Protein AF-A0A6I3JCJ2-F1 (afdb_monomer_lite)

Structure (mmCIF, N/CA/C/O backbone):
data_AF-A0A6I3JCJ2-F1
#
_entry.id   AF-A0A6I3JCJ2-F1
#
loop_
_atom_site.group_PDB
_atom_site.id
_atom_site.type_symbol
_atom_site.label_atom_id
_atom_site.label_alt_id
_atom_site.label_comp_id
_atom_site.label_asym_id
_atom_site.label_entity_id
_atom_site.label_seq_id
_atom_site.pdbx_PDB_ins_code
_atom_site.Cartn_x
_atom_site.Cartn_y
_atom_site.Cartn_z
_atom_site.occupancy
_atom_site.B_iso_or_equiv
_atom_site.auth_seq_id
_atom_site.auth_comp_id
_atom_site.auth_asym_id
_atom_site.auth_atom_id
_atom_site.pdbx_PDB_model_num
ATOM 1 N N . MET A 1 1 ? 43.546 -0.511 18.851 1.00 47.28 1 MET A N 1
ATOM 2 C CA . MET A 1 1 ? 42.130 -0.136 18.652 1.00 47.28 1 MET A CA 1
ATOM 3 C C . MET A 1 1 ? 41.887 -0.386 17.178 1.00 47.28 1 MET A C 1
ATOM 5 O O . MET A 1 1 ? 42.386 0.373 16.364 1.00 47.28 1 MET A O 1
ATOM 9 N N . ASN A 1 2 ? 41.377 -1.576 16.861 1.00 51.34 2 ASN A N 1
ATOM 10 C CA . ASN A 1 2 ? 41.620 -2.221 15.571 1.00 51.34 2 ASN A CA 1
ATOM 11 C C . ASN A 1 2 ? 40.689 -1.670 14.490 1.00 51.34 2 ASN A C 1
ATOM 13 O O . ASN A 1 2 ? 39.473 -1.634 14.660 1.00 51.34 2 ASN A O 1
ATOM 17 N N . GLU A 1 3 ? 41.289 -1.284 13.369 1.00 57.56 3 GLU A N 1
ATOM 18 C CA . GLU A 1 3 ? 40.627 -0.791 12.157 1.00 57.56 3 GLU A CA 1
ATOM 19 C C . GLU A 1 3 ? 39.854 -1.896 11.401 1.00 57.56 3 GLU A C 1
ATOM 21 O O . GLU A 1 3 ? 39.137 -1.607 10.449 1.00 57.56 3 GLU A O 1
ATOM 26 N N . GLU A 1 4 ? 39.914 -3.150 11.864 1.00 53.34 4 GLU A N 1
ATOM 27 C CA . GLU A 1 4 ? 39.251 -4.312 11.250 1.00 53.34 4 GLU A CA 1
ATOM 28 C C . GLU A 1 4 ? 37.727 -4.380 11.474 1.00 53.34 4 GLU A C 1
ATOM 30 O O . GLU A 1 4 ? 37.035 -5.076 10.736 1.00 53.34 4 GLU A O 1
ATOM 35 N N . SER A 1 5 ? 37.158 -3.635 12.432 1.00 55.97 5 SER A N 1
ATOM 36 C CA . SER A 1 5 ? 35.699 -3.641 12.667 1.00 55.97 5 SER A CA 1
ATOM 37 C C . SER A 1 5 ? 34.879 -2.826 11.657 1.00 55.97 5 SER A C 1
ATOM 39 O O . SER A 1 5 ? 33.655 -2.934 11.670 1.00 55.97 5 SER A O 1
ATOM 41 N N . ARG A 1 6 ? 35.502 -2.014 10.790 1.00 57.38 6 ARG A N 1
ATOM 42 C CA . ARG A 1 6 ? 34.766 -1.153 9.838 1.00 57.38 6 ARG A CA 1
ATOM 43 C C . ARG A 1 6 ? 34.293 -1.892 8.580 1.00 57.38 6 ARG A C 1
ATOM 45 O O . ARG A 1 6 ? 33.181 -1.654 8.125 1.00 57.38 6 ARG A O 1
ATOM 52 N N . ALA A 1 7 ? 35.063 -2.864 8.092 1.00 57.03 7 ALA A N 1
ATOM 53 C CA . ALA A 1 7 ? 34.781 -3.537 6.819 1.00 57.03 7 ALA A CA 1
ATOM 54 C C . ALA A 1 7 ? 33.524 -4.436 6.837 1.00 57.03 7 ALA A C 1
ATOM 56 O O . ALA A 1 7 ? 32.914 -4.673 5.797 1.00 57.03 7 ALA A O 1
ATOM 57 N N . ALA A 1 8 ? 33.116 -4.944 8.006 1.00 58.12 8 ALA A N 1
ATOM 58 C CA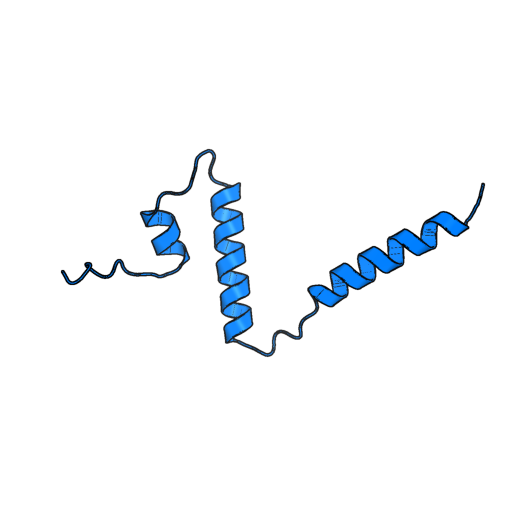 . ALA A 1 8 ? 31.937 -5.809 8.125 1.00 58.12 8 ALA A CA 1
ATOM 59 C C . ALA A 1 8 ? 30.604 -5.034 8.077 1.00 58.12 8 ALA A C 1
ATOM 61 O O . ALA A 1 8 ? 29.575 -5.619 7.736 1.00 58.12 8 ALA A O 1
ATOM 62 N N . GLY A 1 9 ? 30.614 -3.736 8.409 1.00 56.88 9 GLY A N 1
ATOM 63 C CA . GLY A 1 9 ? 29.435 -2.868 8.308 1.00 56.88 9 GLY A CA 1
ATOM 64 C C . GLY A 1 9 ? 29.120 -2.496 6.859 1.00 56.88 9 GLY A C 1
ATOM 65 O O . GLY A 1 9 ? 27.986 -2.649 6.414 1.00 56.88 9 GLY A O 1
ATOM 66 N N . GLU A 1 10 ? 30.154 -2.133 6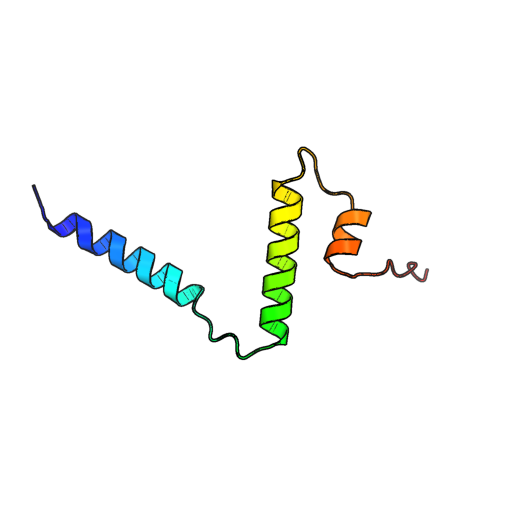.101 1.00 57.31 10 GLU A N 1
ATOM 67 C CA . GLU A 1 10 ? 30.047 -1.682 4.705 1.00 57.31 10 GLU A CA 1
ATOM 68 C C . GLU A 1 10 ? 29.578 -2.803 3.760 1.00 57.31 10 GLU A C 1
ATOM 70 O O . GLU A 1 10 ? 28.746 -2.584 2.882 1.00 57.31 10 GLU A O 1
ATOM 75 N N . GLN A 1 11 ? 30.034 -4.044 3.977 1.00 58.31 11 GLN A N 1
ATOM 76 C CA . GLN A 1 11 ? 29.591 -5.198 3.179 1.00 58.31 11 GLN A CA 1
ATOM 77 C C . GLN A 1 11 ? 28.123 -5.570 3.420 1.00 58.31 11 GLN A C 1
ATOM 79 O O . GLN A 1 11 ? 27.485 -6.163 2.548 1.00 58.31 11 GLN A O 1
ATOM 84 N N . LYS A 1 12 ? 27.584 -5.249 4.604 1.00 57.56 12 LYS A N 1
ATOM 85 C CA . LYS A 1 12 ? 26.178 -5.496 4.934 1.00 57.56 12 LYS A CA 1
ATOM 86 C C . LYS A 1 12 ? 25.281 -4.424 4.317 1.00 57.56 12 LYS A C 1
ATOM 88 O O . LYS A 1 12 ? 24.242 -4.780 3.775 1.00 57.56 12 LYS A O 1
ATOM 93 N N . GLU A 1 13 ? 25.699 -3.159 4.336 1.00 55.88 13 GLU A N 1
ATOM 94 C CA . GLU A 1 13 ? 24.991 -2.066 3.652 1.00 55.88 13 GLU A CA 1
ATOM 95 C C . GLU A 1 13 ? 24.971 -2.255 2.134 1.00 55.88 13 GLU A C 1
ATOM 97 O O . GLU A 1 13 ? 23.901 -2.173 1.540 1.00 55.88 13 GLU A O 1
ATOM 102 N N . ALA A 1 14 ? 26.102 -2.610 1.514 1.00 60.44 14 ALA A N 1
ATOM 103 C CA . ALA A 1 14 ? 26.163 -2.855 0.071 1.00 60.44 14 ALA A CA 1
ATOM 104 C C . ALA A 1 14 ? 25.233 -3.997 -0.376 1.00 60.44 14 ALA A C 1
ATOM 106 O O . ALA A 1 14 ? 24.575 -3.892 -1.404 1.00 60.44 14 ALA A O 1
ATOM 107 N N . ARG A 1 15 ? 25.122 -5.070 0.422 1.00 58.72 15 ARG A N 1
ATOM 108 C CA . ARG A 1 15 ? 24.210 -6.194 0.142 1.00 58.72 15 ARG A CA 1
ATOM 109 C C . ARG A 1 15 ? 22.733 -5.838 0.280 1.00 58.72 15 ARG A C 1
ATOM 111 O O . ARG A 1 15 ? 21.914 -6.399 -0.436 1.00 58.72 15 ARG A O 1
ATOM 118 N N . VAL A 1 16 ? 22.395 -4.968 1.231 1.00 62.31 16 VAL A N 1
ATOM 119 C CA . VAL A 1 16 ? 21.022 -4.473 1.402 1.00 62.31 16 VAL A CA 1
ATOM 120 C C . VAL A 1 16 ? 20.675 -3.531 0.252 1.00 62.31 16 VAL A C 1
ATOM 122 O O . VAL A 1 16 ? 19.588 -3.635 -0.298 1.00 62.31 16 VAL A O 1
ATOM 125 N N . HIS A 1 17 ? 21.615 -2.676 -0.159 1.00 60.62 17 HIS A N 1
ATOM 126 C CA . HIS A 1 17 ? 21.427 -1.782 -1.297 1.00 60.62 17 HIS A CA 1
ATOM 127 C C . HIS A 1 17 ? 21.203 -2.571 -2.597 1.00 60.62 17 HIS A C 1
ATOM 129 O O . HIS A 1 17 ? 20.239 -2.295 -3.291 1.00 60.62 17 HIS A O 1
ATOM 135 N N . ASP A 1 18 ? 22.004 -3.608 -2.865 1.00 61.03 18 ASP A N 1
ATOM 136 C CA . ASP A 1 18 ? 21.904 -4.477 -4.055 1.00 61.03 18 ASP A CA 1
ATOM 137 C C . ASP A 1 18 ? 20.609 -5.317 -4.096 1.00 61.03 18 ASP A C 1
ATOM 139 O O . ASP A 1 18 ? 20.044 -5.554 -5.157 1.00 61.03 18 ASP A O 1
ATOM 143 N N . GLN A 1 19 ? 20.071 -5.724 -2.936 1.00 61.28 19 GLN A N 1
ATOM 144 C CA . GLN A 1 19 ? 18.785 -6.437 -2.867 1.00 61.28 19 GLN A CA 1
ATOM 145 C C . GLN A 1 19 ? 17.590 -5.549 -3.262 1.00 61.28 19 GLN A C 1
ATOM 147 O O . GLN A 1 19 ? 16.560 -6.072 -3.690 1.00 61.28 19 GLN A O 1
ATOM 152 N N . PHE A 1 20 ? 17.725 -4.230 -3.116 1.00 60.09 20 PHE A N 1
ATOM 153 C CA . PHE A 1 20 ? 16.707 -3.251 -3.498 1.00 60.09 20 PHE A CA 1
ATOM 154 C C . PHE A 1 20 ? 17.038 -2.516 -4.806 1.00 60.09 20 PHE A C 1
ATOM 156 O O . PHE A 1 20 ? 16.180 -1.806 -5.324 1.00 60.09 20 PHE A O 1
ATOM 163 N N . ASP A 1 21 ? 18.236 -2.709 -5.366 1.00 62.38 21 ASP A N 1
ATOM 164 C CA . ASP A 1 21 ? 18.691 -2.122 -6.635 1.00 62.38 21 ASP A CA 1
ATOM 165 C C . ASP A 1 21 ? 18.324 -3.036 -7.816 1.00 62.38 21 ASP A C 1
ATOM 167 O O . ASP A 1 21 ? 19.139 -3.425 -8.654 1.00 62.38 21 ASP A O 1
ATOM 171 N N . VAL A 1 22 ? 17.056 -3.446 -7.847 1.00 66.75 22 VAL A N 1
ATOM 172 C CA . VAL A 1 22 ? 16.475 -4.161 -8.982 1.00 66.75 22 VAL A CA 1
ATOM 173 C C . VAL A 1 22 ? 16.246 -3.132 -10.085 1.00 66.75 22 VAL A C 1
ATOM 175 O O . VAL A 1 22 ? 15.596 -2.111 -9.861 1.00 66.75 22 VAL A O 1
ATOM 178 N N . THR A 1 23 ? 16.764 -3.379 -11.288 1.00 62.50 23 THR A N 1
ATOM 179 C CA . THR A 1 23 ? 16.485 -2.519 -12.441 1.00 62.50 23 THR A CA 1
ATOM 180 C C . THR A 1 23 ? 14.976 -2.506 -12.682 1.00 62.50 23 THR A C 1
ATOM 182 O O . THR A 1 23 ? 14.411 -3.533 -13.053 1.00 62.50 23 THR A O 1
ATOM 185 N N . LEU A 1 24 ? 14.347 -1.351 -12.437 1.00 57.62 24 LEU A N 1
ATOM 186 C CA . LEU A 1 24 ? 12.921 -0.994 -12.570 1.00 57.62 24 LEU A CA 1
ATOM 187 C C . LEU A 1 24 ? 12.347 -1.164 -14.000 1.00 57.62 24 LEU A C 1
ATOM 189 O O . LEU A 1 24 ? 11.557 -0.348 -14.467 1.00 57.62 24 LEU A O 1
ATOM 193 N N . GLU A 1 25 ? 12.780 -2.178 -14.743 1.00 58.28 25 GLU A N 1
ATOM 194 C CA . GLU A 1 25 ? 12.351 -2.457 -16.117 1.00 58.28 25 GLU A CA 1
ATOM 195 C C . GLU A 1 25 ? 11.065 -3.289 -16.175 1.00 58.28 25 GLU A C 1
ATOM 197 O O . GLU A 1 25 ? 10.390 -3.303 -17.204 1.00 58.28 25 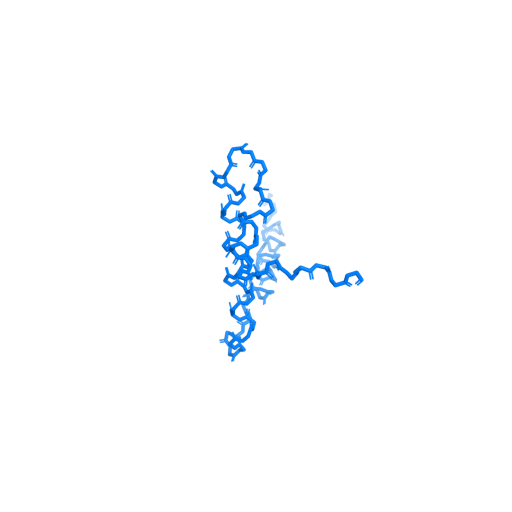GLU A O 1
ATOM 202 N N . ASP A 1 26 ? 10.697 -3.947 -15.076 1.00 74.94 26 ASP A N 1
ATOM 203 C CA . ASP A 1 26 ? 9.432 -4.664 -14.968 1.00 74.94 26 ASP A CA 1
ATOM 204 C C . ASP A 1 26 ? 8.355 -3.717 -14.418 1.00 74.94 26 ASP A C 1
ATOM 206 O O . ASP A 1 26 ? 8.293 -3.418 -13.224 1.00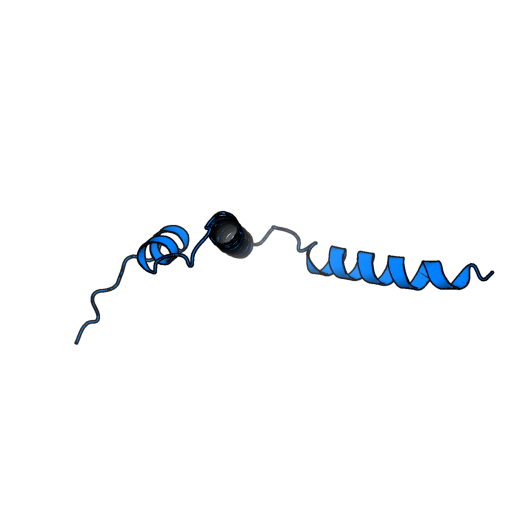 74.94 26 ASP A O 1
ATOM 210 N N . ALA A 1 27 ? 7.541 -3.177 -15.327 1.00 74.19 27 ALA A N 1
ATOM 211 C CA . ALA A 1 27 ? 6.467 -2.242 -15.000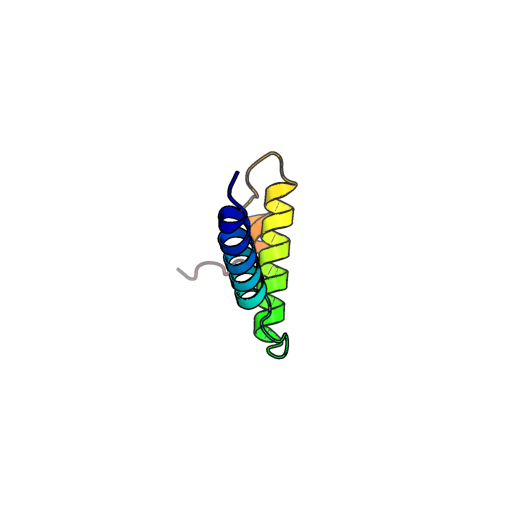 1.00 74.19 27 ALA A CA 1
ATOM 212 C C . ALA A 1 27 ? 5.429 -2.849 -14.040 1.00 74.19 27 ALA A C 1
ATOM 214 O O . ALA A 1 27 ? 4.833 -2.109 -13.254 1.00 74.19 27 ALA A O 1
ATOM 215 N N . ASP A 1 28 ? 5.251 -4.174 -14.065 1.00 77.62 28 ASP A N 1
ATOM 216 C CA . ASP A 1 28 ? 4.350 -4.870 -13.148 1.00 77.62 28 ASP A CA 1
ATOM 217 C C . ASP A 1 28 ? 4.962 -4.916 -11.736 1.00 77.62 28 ASP A 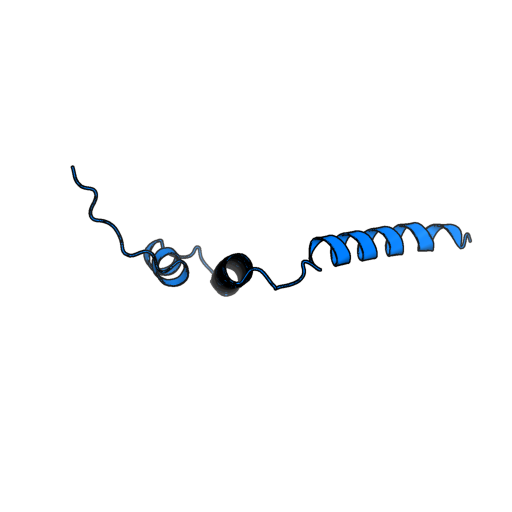C 1
ATOM 219 O O . ASP A 1 28 ? 4.279 -4.622 -10.752 1.00 77.62 28 ASP A O 1
ATOM 223 N N . LEU A 1 29 ? 6.275 -5.171 -11.636 1.00 81.06 29 LEU A N 1
ATOM 224 C CA . LEU A 1 29 ? 7.011 -5.129 -10.366 1.00 81.06 29 LEU A CA 1
ATOM 225 C C . LEU A 1 29 ? 7.027 -3.719 -9.757 1.00 81.06 29 LEU A C 1
ATOM 227 O O . LEU A 1 29 ? 6.867 -3.568 -8.546 1.00 81.06 29 LEU A O 1
ATOM 231 N N . LEU A 1 30 ? 7.191 -2.676 -10.578 1.00 83.81 30 LEU A N 1
ATOM 232 C CA . LEU A 1 30 ? 7.122 -1.291 -10.103 1.00 83.81 30 LEU A CA 1
ATOM 233 C C . LEU A 1 30 ? 5.735 -0.963 -9.533 1.00 83.81 30 LEU A C 1
ATOM 235 O O . LEU A 1 30 ? 5.645 -0.334 -8.477 1.00 83.81 30 LEU A O 1
ATOM 239 N N . GLY A 1 31 ? 4.671 -1.445 -10.179 1.00 86.44 31 GLY A N 1
ATOM 240 C CA . GLY A 1 31 ? 3.310 -1.324 -9.657 1.00 86.44 31 GLY A CA 1
ATOM 241 C C . GLY A 1 31 ? 3.129 -2.017 -8.302 1.00 86.44 31 GLY A C 1
ATOM 242 O O . GLY A 1 31 ? 2.508 -1.455 -7.401 1.00 86.44 31 GLY A O 1
ATOM 243 N N . GLU A 1 32 ? 3.713 -3.203 -8.114 1.00 88.56 32 GLU A N 1
ATOM 244 C CA . GLU A 1 32 ? 3.661 -3.930 -6.837 1.00 88.56 32 GLU A CA 1
ATOM 245 C C . GLU A 1 32 ? 4.427 -3.208 -5.715 1.00 88.56 32 GLU A C 1
ATOM 247 O O . GLU A 1 32 ? 3.952 -3.125 -4.574 1.00 88.56 32 GLU A O 1
ATOM 252 N N . VAL A 1 33 ? 5.596 -2.644 -6.032 1.00 89.19 33 VAL A N 1
ATOM 253 C CA . VAL A 1 33 ? 6.402 -1.869 -5.076 1.00 89.19 33 VAL A CA 1
ATOM 254 C C . VAL A 1 33 ? 5.678 -0.590 -4.658 1.00 89.19 33 VAL A C 1
ATOM 256 O O . VAL A 1 33 ? 5.614 -0.288 -3.462 1.00 89.19 33 VAL A O 1
ATOM 259 N N . GLU A 1 34 ? 5.110 0.151 -5.611 1.00 91.12 34 GLU A N 1
ATOM 260 C CA . GLU A 1 34 ? 4.306 1.344 -5.324 1.00 91.12 34 GLU A CA 1
ATOM 261 C C . GLU A 1 34 ? 3.105 0.992 -4.438 1.00 91.12 34 GLU A C 1
ATOM 263 O O . GLU A 1 34 ? 2.867 1.647 -3.419 1.00 91.12 34 GLU A O 1
ATOM 268 N N . LEU A 1 35 ? 2.401 -0.095 -4.760 1.00 92.50 35 LEU A N 1
ATOM 269 C CA . LEU A 1 35 ? 1.257 -0.558 -3.983 1.00 92.50 35 LEU A CA 1
ATOM 270 C C . LEU A 1 35 ? 1.639 -0.909 -2.538 1.00 92.50 35 LEU A C 1
ATOM 272 O O . LEU A 1 35 ? 0.988 -0.468 -1.587 1.00 92.50 35 LEU A O 1
ATOM 276 N N . THR A 1 36 ? 2.720 -1.669 -2.368 1.00 93.50 36 THR A N 1
ATOM 277 C CA . THR A 1 36 ? 3.233 -2.058 -1.047 1.00 93.50 36 THR A CA 1
ATOM 278 C C . THR A 1 36 ? 3.677 -0.834 -0.246 1.00 93.50 36 THR A C 1
ATOM 280 O O . THR A 1 36 ? 3.406 -0.736 0.951 1.00 93.50 36 THR A O 1
ATOM 283 N N . THR A 1 37 ? 4.308 0.137 -0.909 1.00 94.56 37 THR A N 1
ATOM 284 C CA . THR A 1 37 ? 4.732 1.401 -0.293 1.00 94.56 37 THR A CA 1
ATOM 285 C C . THR A 1 37 ? 3.530 2.199 0.205 1.00 94.56 37 THR A C 1
ATOM 287 O O . THR A 1 37 ? 3.528 2.647 1.351 1.00 94.56 37 THR A O 1
ATOM 290 N N . ASN A 1 38 ? 2.475 2.309 -0.605 1.00 94.06 38 ASN A N 1
ATOM 291 C CA . ASN A 1 38 ? 1.243 3.003 -0.227 1.00 94.06 38 ASN A CA 1
ATOM 292 C C . ASN A 1 38 ? 0.571 2.361 0.998 1.00 94.06 38 ASN A C 1
ATOM 294 O O . ASN A 1 38 ? 0.119 3.073 1.893 1.00 94.06 38 ASN A O 1
ATOM 298 N N . LEU A 1 39 ? 0.567 1.026 1.080 1.00 95.25 39 LEU A N 1
ATOM 299 C CA . LEU A 1 39 ? 0.081 0.283 2.250 1.00 95.25 39 LEU A CA 1
ATOM 300 C C . LEU A 1 39 ? 0.894 0.575 3.513 1.00 95.25 39 LEU A C 1
ATOM 302 O O . LEU A 1 39 ? 0.318 0.831 4.570 1.00 95.25 39 LEU A O 1
ATOM 306 N N . ILE A 1 40 ? 2.225 0.547 3.409 1.00 94.75 40 ILE A N 1
ATOM 307 C CA . ILE A 1 40 ? 3.121 0.816 4.541 1.00 94.75 40 ILE A CA 1
ATOM 308 C C . ILE A 1 40 ? 2.918 2.240 5.058 1.00 94.75 40 ILE A C 1
ATOM 310 O O . ILE A 1 40 ? 2.829 2.436 6.270 1.00 94.75 40 ILE A O 1
ATOM 314 N N . ILE A 1 41 ? 2.832 3.222 4.157 1.00 95.75 41 ILE A N 1
ATOM 315 C CA . ILE A 1 41 ? 2.605 4.624 4.519 1.00 95.75 41 ILE A CA 1
ATOM 316 C C . ILE A 1 41 ? 1.259 4.765 5.229 1.00 95.75 41 ILE A C 1
ATOM 318 O O . ILE A 1 41 ? 1.229 5.254 6.353 1.00 95.75 41 ILE A O 1
ATOM 322 N N . ALA A 1 42 ? 0.173 4.262 4.636 1.00 94.25 42 ALA A N 1
ATOM 323 C CA . ALA A 1 42 ? -1.160 4.355 5.229 1.00 94.25 42 ALA A CA 1
ATOM 324 C C . ALA A 1 42 ? -1.225 3.704 6.620 1.00 94.25 42 ALA A C 1
ATOM 326 O O . ALA A 1 42 ? -1.789 4.276 7.549 1.00 94.25 42 ALA A O 1
ATOM 327 N N . ALA A 1 43 ? -0.599 2.537 6.791 1.00 94.69 43 ALA A N 1
ATOM 328 C CA . ALA A 1 43 ? -0.537 1.866 8.086 1.00 94.69 43 ALA A CA 1
ATOM 329 C C . ALA A 1 43 ? 0.327 2.624 9.108 1.00 94.69 43 ALA A C 1
ATOM 331 O O . ALA A 1 43 ? 0.053 2.556 10.300 1.00 94.69 43 ALA A O 1
ATOM 332 N N . SER A 1 44 ? 1.365 3.331 8.653 1.00 94.12 44 SER A N 1
ATOM 333 C CA . SER A 1 44 ? 2.260 4.111 9.520 1.00 94.12 44 SER A CA 1
ATOM 334 C C . SER A 1 44 ? 1.672 5.468 9.917 1.00 94.12 44 SER A C 1
ATOM 336 O O . SER A 1 44 ? 2.019 5.992 10.972 1.00 94.12 44 SER A O 1
ATOM 338 N N . GLU A 1 45 ? 0.821 6.051 9.071 1.00 95.69 45 GLU A N 1
ATOM 339 C CA . GLU A 1 45 ? 0.126 7.321 9.325 1.00 95.69 45 GLU A CA 1
ATOM 340 C C . GLU A 1 45 ? -1.183 7.142 10.104 1.00 95.69 45 GLU A C 1
ATOM 342 O O . GLU A 1 45 ? -1.719 8.109 10.644 1.00 95.69 45 GLU A O 1
ATOM 347 N N . SER A 1 46 ? -1.698 5.915 10.166 1.00 93.81 46 SER A N 1
ATOM 348 C CA . SER A 1 46 ? -2.876 5.579 10.952 1.00 93.81 46 SER A CA 1
ATOM 349 C C . SER A 1 46 ? -2.497 5.299 12.407 1.00 93.81 46 SER A C 1
ATOM 351 O O . SER A 1 46 ? -1.638 4.468 12.695 1.00 93.81 46 SER A O 1
ATOM 353 N N . ASP A 1 47 ? -3.181 5.963 13.340 1.00 92.62 47 ASP A N 1
ATOM 354 C CA . ASP A 1 47 ? -3.031 5.705 14.780 1.00 92.62 47 ASP A CA 1
ATOM 355 C C . ASP A 1 47 ? -3.640 4.348 15.195 1.00 92.62 47 ASP A C 1
ATOM 357 O O . ASP A 1 47 ? -3.248 3.756 16.203 1.00 92.62 47 ASP A O 1
ATOM 361 N N . GLU A 1 48 ? -4.603 3.844 14.415 1.00 93.56 48 GLU A N 1
ATOM 362 C CA . GLU A 1 48 ? -5.268 2.551 14.609 1.00 93.56 48 GLU A CA 1
ATOM 363 C C . GLU A 1 48 ? -5.075 1.629 13.390 1.00 93.56 48 GLU A C 1
ATOM 365 O O . GLU A 1 48 ? -4.464 2.001 12.390 1.00 93.56 48 GLU A O 1
ATOM 370 N N . HIS A 1 49 ? -5.579 0.394 13.455 1.00 94.00 49 HIS A N 1
ATOM 371 C CA . HIS A 1 49 ? -5.504 -0.520 12.312 1.00 94.00 49 HIS A CA 1
ATOM 372 C C . HIS A 1 49 ? -6.357 0.003 11.149 1.00 94.00 49 HIS A C 1
ATOM 374 O O . HIS A 1 49 ? -7.487 0.439 11.364 1.00 94.00 49 HIS A O 1
ATOM 380 N N . LEU A 1 50 ? -5.831 -0.099 9.924 1.00 94.75 50 LEU A N 1
ATOM 381 C CA . LEU A 1 50 ? -6.588 0.214 8.712 1.00 94.75 50 LEU A CA 1
ATOM 382 C C . LEU A 1 50 ? -7.833 -0.670 8.621 1.00 94.75 50 LEU A C 1
ATOM 384 O O . LEU A 1 50 ? -7.772 -1.876 8.882 1.00 94.75 50 LEU A O 1
ATOM 388 N N . SER A 1 51 ? -8.950 -0.070 8.222 1.00 94.38 51 SER A N 1
ATOM 389 C CA . SER A 1 51 ? -10.164 -0.825 7.926 1.00 94.38 51 SER A CA 1
ATOM 390 C C . SER A 1 51 ? -10.002 -1.655 6.647 1.00 94.38 51 SER A C 1
ATOM 392 O O . SER A 1 51 ? -9.268 -1.272 5.735 1.00 94.38 51 SER A O 1
ATOM 394 N N . ASP A 1 52 ? -10.740 -2.763 6.539 1.00 92.69 52 ASP A N 1
ATOM 395 C CA . ASP A 1 52 ? -10.767 -3.587 5.320 1.00 92.69 52 ASP A CA 1
ATOM 396 C C . ASP A 1 52 ? -11.142 -2.746 4.084 1.00 92.69 52 ASP A C 1
ATOM 398 O O . ASP A 1 52 ? -10.580 -2.913 3.010 1.00 92.69 52 ASP A O 1
ATOM 402 N N . GLU A 1 53 ? -12.030 -1.765 4.253 1.00 92.44 53 GLU A N 1
ATOM 403 C CA . GLU A 1 53 ? -12.466 -0.841 3.200 1.00 92.44 53 GLU A CA 1
ATOM 404 C C . GLU A 1 53 ? -11.353 0.121 2.747 1.00 92.44 53 GLU A C 1
ATOM 406 O O . GLU A 1 53 ? -11.321 0.561 1.596 1.00 92.44 53 GLU A O 1
ATOM 411 N N . GLU A 1 54 ? -10.441 0.497 3.642 1.00 93.06 54 GLU A N 1
ATOM 412 C CA . GLU A 1 54 ? -9.253 1.290 3.308 1.00 93.06 54 GLU A CA 1
ATOM 413 C C . GLU A 1 54 ? -8.188 0.451 2.626 1.00 93.06 54 GLU A C 1
ATOM 415 O O . GLU A 1 54 ? -7.645 0.879 1.607 1.00 93.06 54 GLU A O 1
ATOM 420 N N . ILE A 1 55 ? -7.942 -0.752 3.142 1.00 94.25 55 ILE A N 1
ATOM 421 C CA . ILE A 1 55 ? -7.036 -1.723 2.529 1.00 94.25 55 ILE A CA 1
ATOM 422 C C . ILE A 1 55 ? -7.500 -2.024 1.102 1.00 94.25 55 ILE A C 1
ATOM 424 O O . ILE A 1 55 ? -6.702 -1.934 0.169 1.00 94.25 55 ILE A O 1
ATOM 428 N N . ASP A 1 56 ? -8.795 -2.279 0.911 1.00 93.12 56 ASP A N 1
ATOM 429 C CA . ASP A 1 56 ? -9.376 -2.579 -0.393 1.00 93.12 56 ASP A CA 1
ATOM 430 C C . ASP A 1 56 ? -9.208 -1.419 -1.382 1.00 93.12 56 ASP A C 1
ATOM 432 O O . ASP A 1 56 ? -8.853 -1.623 -2.546 1.00 93.12 56 ASP A O 1
ATOM 436 N N . ARG A 1 57 ? -9.407 -0.181 -0.910 1.00 92.69 57 ARG A N 1
ATOM 437 C CA . ARG A 1 57 ? -9.186 1.028 -1.716 1.00 92.69 57 ARG A CA 1
ATOM 438 C C . ARG A 1 57 ? -7.728 1.190 -2.131 1.00 92.69 57 ARG A C 1
ATOM 440 O O . ARG A 1 57 ? -7.489 1.548 -3.281 1.00 92.69 57 ARG A O 1
ATOM 447 N N . ILE A 1 58 ? -6.777 0.934 -1.231 1.00 93.12 58 ILE A N 1
ATOM 448 C CA . ILE A 1 58 ? -5.341 1.037 -1.532 1.00 93.12 58 ILE A CA 1
ATOM 449 C C . ILE A 1 58 ? -4.924 -0.063 -2.514 1.00 93.12 58 ILE A C 1
ATOM 451 O O . ILE A 1 58 ? -4.240 0.224 -3.490 1.00 93.12 58 ILE A O 1
ATOM 455 N N . LEU A 1 59 ? -5.400 -1.293 -2.303 1.00 92.31 59 LEU A N 1
ATOM 456 C CA . LEU A 1 59 ? -5.182 -2.445 -3.185 1.00 92.31 59 LEU A CA 1
ATOM 457 C C . LEU A 1 59 ? -5.932 -2.351 -4.522 1.00 92.31 59 LEU A C 1
ATOM 459 O O . LEU A 1 59 ? -5.699 -3.167 -5.413 1.00 92.31 59 LEU A O 1
ATOM 463 N N . GLY A 1 60 ? -6.851 -1.392 -4.671 1.00 89.75 60 GLY A N 1
ATOM 464 C CA . GLY A 1 60 ? -7.710 -1.268 -5.848 1.00 89.75 60 GLY A CA 1
ATOM 465 C C . GLY A 1 60 ? -8.654 -2.460 -6.040 1.00 89.75 60 GLY A C 1
ATOM 466 O O . GLY A 1 60 ? -9.181 -2.660 -7.138 1.00 89.75 60 GLY A O 1
ATOM 467 N N . VAL A 1 61 ? -8.879 -3.265 -4.998 1.00 89.31 61 VAL A N 1
ATOM 468 C CA . VAL A 1 61 ? -9.789 -4.406 -5.070 1.00 89.31 61 VAL A CA 1
ATOM 469 C C . VAL A 1 61 ? -11.217 -3.911 -4.887 1.00 89.31 61 VAL A C 1
ATOM 471 O O . VAL A 1 61 ? -11.548 -3.144 -3.989 1.00 89.31 61 VAL A O 1
ATOM 474 N N . THR A 1 62 ? -12.099 -4.336 -5.786 1.00 78.06 62 THR A N 1
ATOM 475 C CA . THR A 1 62 ? -13.537 -4.138 -5.596 1.00 78.06 62 THR A CA 1
ATOM 476 C C . THR A 1 62 ? -14.069 -5.388 -4.908 1.00 78.06 62 THR A C 1
ATOM 478 O O . THR A 1 62 ? -13.825 -6.477 -5.440 1.00 78.06 62 THR A O 1
ATOM 481 N N . PRO A 1 63 ? -14.790 -5.287 -3.775 1.00 68.50 63 PRO A N 1
ATOM 482 C CA . PRO A 1 63 ? -15.291 -6.462 -3.082 1.00 68.50 63 PRO A CA 1
ATOM 483 C C . PRO A 1 63 ? -16.149 -7.291 -4.039 1.00 68.50 63 PRO A C 1
ATOM 485 O O . PRO A 1 63 ? -17.241 -6.892 -4.457 1.00 68.50 63 PRO A O 1
ATOM 488 N N . GLN A 1 64 ? -15.633 -8.459 -4.422 1.00 64.50 64 GLN A N 1
ATOM 489 C CA . GLN A 1 64 ? -16.407 -9.426 -5.178 1.00 64.50 64 GLN A CA 1
ATOM 490 C C . GLN A 1 64 ? -17.457 -9.964 -4.218 1.00 64.50 64 GLN A C 1
ATOM 492 O O . GLN A 1 64 ? -17.127 -10.601 -3.217 1.00 64.50 64 GLN A O 1
ATOM 497 N N . ARG A 1 65 ? -18.733 -9.669 -4.493 1.00 63.91 65 ARG A N 1
ATOM 498 C CA . ARG A 1 65 ? -19.851 -10.283 -3.774 1.00 63.91 65 ARG A CA 1
ATOM 499 C C . ARG A 1 65 ? -19.610 -11.794 -3.838 1.00 63.91 65 ARG A C 1
ATOM 501 O O . ARG A 1 65 ? -19.674 -12.342 -4.937 1.00 63.91 65 ARG A O 1
ATOM 508 N N . ARG A 1 66 ? -19.255 -12.422 -2.705 1.00 67.75 66 ARG A N 1
ATOM 509 C CA . ARG A 1 66 ? -19.048 -13.874 -2.611 1.00 67.75 66 ARG A CA 1
ATOM 510 C C . ARG A 1 66 ? -20.247 -14.530 -3.292 1.00 67.75 66 ARG A C 1
ATOM 512 O O . ARG A 1 66 ? -21.382 -14.298 -2.884 1.00 67.75 66 ARG A O 1
ATOM 519 N N . GLN A 1 67 ? -20.002 -15.190 -4.421 1.00 57.31 67 GLN A N 1
ATOM 520 C CA . GLN A 1 67 ? -21.033 -15.947 -5.112 1.00 57.31 67 GLN A CA 1
ATOM 521 C C . GLN A 1 67 ? -21.199 -17.232 -4.307 1.00 57.31 67 GLN A C 1
ATOM 523 O O . GLN A 1 67 ? -20.364 -18.128 -4.412 1.00 57.31 67 GLN A O 1
ATOM 528 N N . ASP A 1 68 ? -22.201 -17.226 -3.428 1.00 50.62 68 ASP A N 1
ATOM 529 C CA . ASP A 1 68 ? -22.706 -18.407 -2.724 1.00 50.62 68 ASP A CA 1
ATOM 530 C C . ASP A 1 68 ? -23.453 -19.345 -3.688 1.00 50.62 68 ASP A C 1
ATOM 532 O O . ASP A 1 68 ? -24.152 -18.832 -4.600 1.00 50.62 68 ASP A O 1
#

Sequence (68 aa):
MNEESRAAGEQKEARVHDQFDVTLEDADLLGEVELTTNLIIAASESDEHLSDEEIDRILGVTPQRRQD

Foldseek 3Di:
DDPVVPVVVVVVVVVVVVVVPDPCPPVVVVVVVVLVVQVVVVCVPDPDGDDPVRNCVSVVHDPDPPPD

Secondary structure (DSSP, 8-state):
--GGGSHHHHHHHHHHHHHH---TT-HHHHHHHHHHHHHHHHHHH-SSPPPHHHHHHHHT--------

pLDDT: mean 76.16, std 16.61, range [47.28, 95.75]

Radius of gyration: 19.57 Å; chains: 1; bounding box: 65×26×35 Å

Organism: NCBI:txid2663857